Protein AF-A0AAW9K663-F1 (afdb_monomer_lite)

InterPro domains:
  IPR015269 Uncharacterised domain UPF0029, Impact, C-terminal [PF09186] (2-50)
  IPR035647 EF-G domain III/V-like [SSF54980] (2-57)

Sequence (72 aa):
MLGKVQYICNENNWYIEDAEYTDKVVVHILAEVESSKNIENEMIELTNGKISVNKRDEGIYFKEENRLYKII

Foldseek 3Di:
DVVVLVVVCVVVVFDFPDWDDDPDIDTDTDDDPVCLVVSVVVVCVSCVNPDDDDDDDDDDWDDDPSHTHDDD

Structure (mmCIF, N/CA/C/O backbone):
data_AF-A0AAW9K663-F1
#
_entry.id   AF-A0AAW9K663-F1
#
loop_
_atom_site.group_PDB
_atom_site.id
_atom_site.type_symbol
_atom_site.label_atom_id
_atom_site.label_alt_id
_atom_site.label_comp_id
_atom_site.label_asym_id
_atom_site.label_entity_id
_atom_site.label_seq_id
_atom_site.pdbx_PDB_ins_code
_atom_site.Cartn_x
_atom_site.Cartn_y
_atom_site.Cartn_z
_atom_site.occupancy
_atom_site.B_iso_or_equiv
_atom_site.auth_seq_id
_atom_site.auth_comp_id
_atom_site.auth_asym_id
_atom_site.auth_atom_id
_atom_site.pdbx_PDB_model_num
ATOM 1 N N . MET A 1 1 ? -13.102 -0.425 6.214 1.00 81.94 1 MET A N 1
ATOM 2 C CA . MET A 1 1 ? -11.699 -0.032 6.487 1.00 81.94 1 MET A CA 1
ATOM 3 C C . MET A 1 1 ? -10.883 -0.039 5.205 1.00 81.94 1 MET A C 1
ATOM 5 O O . MET A 1 1 ? -10.293 0.983 4.897 1.00 81.94 1 MET A O 1
ATOM 9 N N . LEU A 1 2 ? -10.972 -1.109 4.407 1.00 89.50 2 LEU A N 1
ATOM 10 C CA . LEU A 1 2 ? -10.352 -1.197 3.081 1.00 89.50 2 LEU A CA 1
ATOM 11 C C . LEU A 1 2 ? -10.609 0.016 2.171 1.00 89.50 2 LEU A C 1
ATOM 13 O O . LEU A 1 2 ? -9.662 0.554 1.623 1.00 89.50 2 LEU A O 1
ATOM 17 N N . GLY A 1 3 ? -11.848 0.512 2.077 1.00 92.94 3 GLY A N 1
ATOM 18 C CA . GLY A 1 3 ? -12.135 1.688 1.240 1.00 92.94 3 GLY A CA 1
ATOM 19 C C . GLY A 1 3 ? -11.332 2.943 1.620 1.00 92.94 3 GLY A C 1
ATOM 20 O O . GLY A 1 3 ? -10.972 3.721 0.748 1.00 92.94 3 GLY A O 1
ATOM 21 N N . LYS A 1 4 ? -10.977 3.115 2.903 1.00 93.88 4 LYS A N 1
ATOM 22 C CA . LYS A 1 4 ? -10.093 4.209 3.335 1.00 93.88 4 LYS A CA 1
ATOM 23 C C . LYS A 1 4 ? -8.641 3.972 2.914 1.00 93.88 4 LYS A C 1
ATOM 25 O O . LYS A 1 4 ? -7.969 4.917 2.529 1.00 93.88 4 LYS A O 1
ATOM 30 N N . VAL A 1 5 ? -8.182 2.719 2.976 1.00 94.50 5 VAL A N 1
ATOM 31 C CA . VAL A 1 5 ? -6.848 2.316 2.497 1.00 94.50 5 VAL A CA 1
ATOM 32 C C . VAL A 1 5 ? -6.738 2.572 0.992 1.00 94.50 5 VAL A C 1
ATOM 34 O O . VAL A 1 5 ? -5.795 3.205 0.543 1.00 94.50 5 VAL A O 1
ATOM 37 N N . GLN A 1 6 ? -7.746 2.174 0.213 1.00 94.88 6 GLN A N 1
ATOM 38 C CA . GLN A 1 6 ? -7.789 2.439 -1.229 1.00 94.88 6 GLN A CA 1
ATOM 39 C C . GLN A 1 6 ? -7.799 3.939 -1.537 1.00 94.88 6 GLN A C 1
ATOM 41 O O . GLN A 1 6 ? -7.095 4.384 -2.438 1.00 94.88 6 GLN A O 1
ATOM 46 N N . TYR A 1 7 ? -8.562 4.717 -0.766 1.00 96.69 7 TYR A N 1
ATOM 47 C CA . TYR A 1 7 ? -8.610 6.167 -0.910 1.00 96.69 7 TYR A CA 1
ATOM 48 C C . TYR A 1 7 ? -7.237 6.816 -0.680 1.00 96.69 7 TYR A C 1
ATOM 50 O O . TYR A 1 7 ? -6.771 7.548 -1.549 1.00 96.69 7 TYR A O 1
ATOM 58 N N . ILE A 1 8 ? -6.557 6.501 0.431 1.00 96.19 8 ILE A N 1
ATOM 59 C CA . ILE A 1 8 ? -5.252 7.109 0.735 1.00 96.19 8 ILE A CA 1
ATOM 60 C C . ILE A 1 8 ? -4.163 6.667 -0.248 1.00 96.19 8 ILE A C 1
ATOM 62 O O . ILE A 1 8 ? -3.314 7.472 -0.625 1.00 96.19 8 ILE A O 1
ATOM 66 N N . CYS A 1 9 ? -4.213 5.413 -0.710 1.00 95.69 9 CYS A N 1
ATOM 67 C CA . CYS A 1 9 ? -3.328 4.916 -1.759 1.00 95.69 9 CYS A CA 1
ATOM 68 C C . CYS A 1 9 ? -3.512 5.717 -3.050 1.00 95.69 9 CYS A C 1
ATOM 70 O O . CYS A 1 9 ? -2.532 6.153 -3.643 1.00 95.69 9 CYS A O 1
ATOM 72 N N . ASN A 1 10 ? -4.759 5.972 -3.449 1.00 95.69 10 ASN A N 1
ATOM 73 C CA . ASN A 1 10 ? -5.051 6.763 -4.637 1.00 95.69 10 ASN A CA 1
ATOM 74 C C . ASN A 1 10 ? -4.593 8.226 -4.500 1.00 95.69 10 ASN A C 1
ATOM 76 O O . ASN A 1 10 ? -3.996 8.755 -5.430 1.00 95.69 10 ASN A O 1
ATOM 80 N N . GLU A 1 11 ? -4.819 8.875 -3.351 1.00 96.75 11 GLU A N 1
ATOM 81 C CA . GLU A 1 11 ? -4.358 10.258 -3.123 1.00 96.75 11 GLU A CA 1
ATOM 82 C C . GLU A 1 11 ? -2.833 10.400 -3.173 1.00 96.75 11 GLU A C 1
ATOM 84 O O . GLU A 1 11 ? -2.319 11.394 -3.685 1.00 96.75 11 GLU A O 1
ATOM 89 N N . ASN A 1 12 ? -2.104 9.400 -2.676 1.00 95.88 12 ASN A N 1
ATOM 90 C CA . ASN A 1 12 ? -0.644 9.424 -2.620 1.00 95.88 12 ASN A CA 1
ATOM 91 C C . ASN A 1 12 ? 0.036 8.752 -3.823 1.00 95.88 12 ASN A C 1
ATOM 93 O O . ASN A 1 12 ? 1.260 8.619 -3.839 1.00 95.88 12 ASN A O 1
ATOM 97 N N . ASN A 1 13 ? -0.735 8.331 -4.831 1.00 95.56 13 ASN A N 1
ATOM 98 C CA . ASN A 1 13 ? -0.258 7.548 -5.974 1.00 95.56 13 ASN A CA 1
ATOM 99 C C . ASN A 1 13 ? 0.498 6.265 -5.573 1.00 95.56 13 ASN A C 1
ATOM 101 O O . ASN A 1 13 ? 1.450 5.859 -6.235 1.00 95.56 13 ASN A O 1
ATOM 105 N N . TRP A 1 14 ? 0.090 5.608 -4.488 1.00 96.31 14 TRP A N 1
ATOM 106 C CA . TRP A 1 14 ? 0.619 4.299 -4.110 1.00 96.31 14 TRP A CA 1
ATOM 107 C C . TRP A 1 14 ? -0.173 3.209 -4.808 1.00 96.31 14 TRP A C 1
ATOM 109 O O . TRP A 1 14 ? -1.348 2.982 -4.511 1.00 96.31 14 TRP A O 1
ATOM 119 N N . TYR A 1 15 ? 0.481 2.533 -5.743 1.00 96.19 15 TYR A N 1
ATOM 120 C CA . TYR A 1 15 ? -0.154 1.479 -6.510 1.00 96.19 15 TYR A CA 1
ATOM 121 C C . TYR A 1 15 ? -0.377 0.225 -5.647 1.00 96.19 15 TYR A C 1
ATOM 123 O O . TYR A 1 15 ? 0.545 -0.279 -5.005 1.00 96.19 15 TYR A O 1
ATOM 131 N N . ILE A 1 16 ? -1.612 -0.281 -5.635 1.00 95.75 16 ILE A N 1
ATOM 132 C CA . ILE A 1 16 ? -1.957 -1.562 -5.010 1.00 95.75 16 ILE A CA 1
ATOM 133 C C . ILE A 1 16 ? -1.770 -2.649 -6.064 1.00 95.75 16 ILE A C 1
ATOM 135 O O . ILE A 1 16 ? -2.504 -2.682 -7.050 1.00 95.75 16 ILE A O 1
ATOM 139 N N . GLU A 1 17 ? -0.801 -3.534 -5.851 1.00 95.00 17 GLU A N 1
ATOM 140 C CA . GLU A 1 17 ? -0.521 -4.635 -6.774 1.00 95.00 17 GLU A CA 1
ATOM 141 C C . GLU A 1 17 ? -1.621 -5.688 -6.744 1.00 95.00 17 GLU A C 1
ATOM 143 O O . GLU A 1 17 ? -2.056 -6.160 -7.792 1.00 95.00 17 GLU A O 1
ATOM 148 N N . ASP A 1 18 ? -2.078 -6.033 -5.541 1.00 94.38 18 ASP A N 1
ATOM 149 C CA . ASP A 1 18 ? -3.131 -7.018 -5.337 1.00 94.38 18 ASP A CA 1
ATOM 150 C C . ASP A 1 18 ? -3.798 -6.848 -3.963 1.00 94.38 18 ASP A C 1
ATOM 152 O O . ASP A 1 18 ? -3.239 -6.236 -3.043 1.00 94.38 18 ASP A O 1
ATOM 156 N N . ALA A 1 19 ? -5.004 -7.397 -3.825 1.00 94.56 19 ALA A N 1
ATOM 157 C CA . ALA A 1 19 ? -5.727 -7.473 -2.565 1.00 94.56 19 ALA A CA 1
ATOM 158 C C . ALA A 1 19 ? -6.371 -8.854 -2.382 1.00 94.56 19 ALA A C 1
ATOM 160 O O . ALA A 1 19 ? -7.260 -9.253 -3.134 1.00 94.56 19 ALA A O 1
ATOM 161 N N . GLU A 1 20 ? -5.982 -9.548 -1.316 1.00 95.19 20 GLU A N 1
ATOM 162 C CA . GLU A 1 20 ? -6.523 -10.856 -0.957 1.00 95.19 20 GLU A CA 1
ATOM 163 C C . GLU A 1 20 ? -7.658 -10.706 0.061 1.00 95.19 20 GLU A C 1
ATOM 165 O O . GLU A 1 20 ? -7.492 -10.100 1.125 1.00 95.19 20 GLU A O 1
ATOM 170 N N . TYR A 1 21 ? -8.816 -11.292 -0.242 1.00 92.38 21 TYR A N 1
ATOM 171 C CA . TYR A 1 21 ? -10.011 -11.224 0.600 1.00 92.38 21 TYR A CA 1
ATOM 172 C C . TYR A 1 21 ? -10.220 -12.552 1.327 1.00 92.38 21 TYR A C 1
ATOM 174 O O . TYR A 1 21 ? -10.830 -13.478 0.796 1.00 92.38 21 TYR A O 1
ATOM 182 N N . THR A 1 22 ? -9.709 -12.633 2.555 1.00 90.12 22 THR A N 1
ATOM 183 C CA . THR A 1 22 ? -9.912 -13.773 3.467 1.00 90.12 22 THR A CA 1
ATOM 184 C C . THR A 1 22 ? -10.589 -13.294 4.761 1.00 90.12 22 THR A C 1
ATOM 186 O O . THR A 1 22 ? -11.268 -12.266 4.757 1.00 90.12 22 THR A O 1
ATOM 189 N N . ASP A 1 23 ? -10.377 -13.978 5.889 1.00 90.00 23 ASP A N 1
ATOM 190 C CA . ASP A 1 23 ? -10.779 -13.501 7.222 1.00 90.00 23 ASP A CA 1
ATOM 191 C C . ASP A 1 23 ? -10.163 -12.131 7.568 1.00 90.00 23 ASP A C 1
ATOM 193 O O . ASP A 1 23 ? -10.716 -11.357 8.355 1.00 90.00 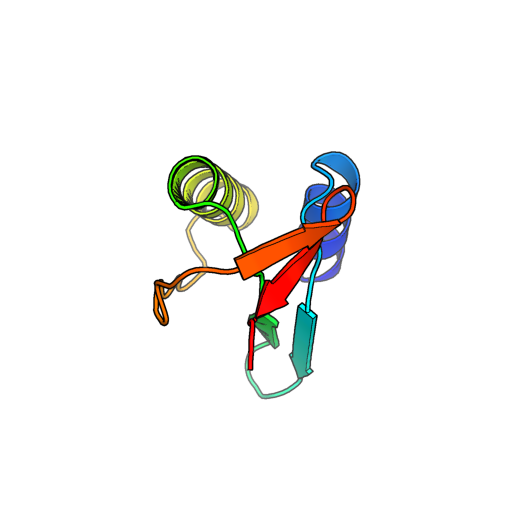23 ASP A O 1
ATOM 197 N N . LYS A 1 24 ? -9.009 -11.815 6.967 1.00 91.06 24 LYS A N 1
ATOM 198 C CA . LYS A 1 24 ? -8.394 -10.485 6.967 1.00 91.06 24 LYS A CA 1
ATOM 199 C C . LYS A 1 24 ? -8.066 -10.094 5.531 1.00 91.06 24 LYS A C 1
ATOM 201 O O . LYS A 1 24 ? -7.637 -10.929 4.739 1.00 91.06 24 LYS A O 1
ATOM 206 N N . VAL A 1 25 ? -8.242 -8.815 5.210 1.00 93.50 25 VAL A N 1
ATOM 207 C CA . VAL A 1 25 ? -7.817 -8.293 3.909 1.00 93.50 25 VAL A CA 1
ATOM 208 C C . VAL A 1 25 ? -6.315 -8.040 3.950 1.00 93.50 25 VAL A C 1
ATOM 210 O O . VAL A 1 25 ? -5.844 -7.322 4.835 1.00 93.50 25 VAL A O 1
ATOM 213 N N . VAL A 1 26 ? -5.585 -8.619 3.001 1.00 95.12 26 VAL A N 1
ATOM 214 C CA . VAL A 1 26 ? -4.153 -8.372 2.795 1.00 95.12 26 VAL A CA 1
ATOM 215 C C . VAL A 1 26 ? -4.006 -7.531 1.538 1.00 95.12 26 VAL A C 1
ATOM 217 O O . VAL A 1 26 ? -4.615 -7.840 0.521 1.00 95.12 26 VAL A O 1
ATOM 220 N N . VAL A 1 27 ? -3.240 -6.446 1.622 1.00 95.31 27 VAL A N 1
ATOM 221 C CA . VAL A 1 27 ? -2.989 -5.535 0.502 1.00 95.31 27 VAL A CA 1
ATOM 222 C C . VAL A 1 27 ? -1.499 -5.558 0.210 1.00 95.31 27 VAL A C 1
ATOM 224 O O . VAL A 1 27 ? -0.694 -5.352 1.119 1.00 95.31 27 VAL A O 1
ATOM 227 N N . HIS A 1 28 ? -1.150 -5.793 -1.050 1.00 95.62 28 HIS A N 1
ATOM 228 C CA . HIS A 1 28 ? 0.231 -5.826 -1.517 1.00 95.62 28 HIS A CA 1
ATOM 229 C C . HIS A 1 28 ? 0.562 -4.526 -2.236 1.00 95.62 28 HIS A C 1
ATOM 231 O O . HIS A 1 28 ? -0.144 -4.115 -3.155 1.00 95.62 28 HIS A O 1
ATOM 237 N N . ILE A 1 29 ? 1.633 -3.867 -1.800 1.00 95.81 29 ILE A N 1
ATOM 238 C CA . ILE A 1 29 ? 2.120 -2.609 -2.367 1.00 95.81 29 ILE A CA 1
ATOM 239 C C . ILE A 1 29 ? 3.620 -2.758 -2.573 1.00 95.81 29 ILE A C 1
ATOM 241 O O . ILE A 1 29 ? 4.343 -3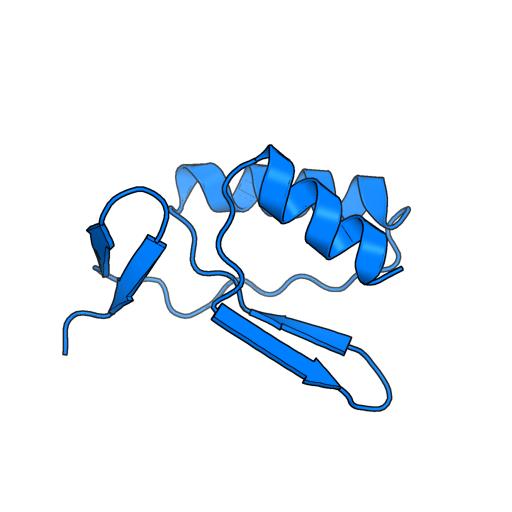.124 -1.644 1.00 95.81 29 ILE A O 1
ATOM 245 N N . LEU A 1 30 ? 4.085 -2.443 -3.778 1.00 96.00 30 LEU A N 1
ATOM 246 C CA . LEU A 1 30 ? 5.502 -2.230 -4.035 1.00 96.00 30 LEU A CA 1
ATOM 247 C C . LEU A 1 30 ? 5.823 -0.756 -3.806 1.00 96.00 30 LEU A C 1
ATOM 249 O O . LEU A 1 30 ? 5.103 0.128 -4.266 1.00 96.00 30 LEU A O 1
ATOM 253 N N . ALA A 1 31 ? 6.913 -0.489 -3.096 1.00 95.56 31 ALA A N 1
ATOM 254 C CA . ALA A 1 31 ? 7.343 0.866 -2.793 1.00 95.56 31 ALA A CA 1
ATOM 255 C C . ALA A 1 31 ? 8.865 0.982 -2.815 1.00 95.56 31 ALA A C 1
ATOM 257 O O . ALA A 1 31 ? 9.582 0.035 -2.491 1.00 95.56 31 ALA A O 1
ATOM 258 N N . GLU A 1 32 ? 9.353 2.177 -3.141 1.00 94.44 32 GLU A N 1
ATOM 259 C CA . GLU A 1 32 ? 10.751 2.533 -2.919 1.00 94.44 32 GLU A CA 1
ATOM 260 C C . GLU A 1 32 ? 11.064 2.467 -1.417 1.00 94.44 32 GLU A C 1
ATOM 262 O O . GLU A 1 32 ? 10.214 2.787 -0.579 1.00 94.44 32 GLU A O 1
ATOM 267 N N . VAL A 1 33 ? 12.290 2.069 -1.060 1.00 92.06 33 VAL A N 1
ATOM 268 C CA . VAL A 1 33 ? 12.707 1.899 0.346 1.00 92.06 33 VAL A CA 1
ATOM 269 C C . VAL A 1 33 ? 12.458 3.178 1.151 1.00 92.06 33 VAL A C 1
ATOM 271 O O . VAL A 1 33 ? 11.934 3.114 2.265 1.00 92.06 33 VAL A O 1
ATOM 274 N N . GLU A 1 34 ? 12.744 4.335 0.554 1.00 90.94 34 GLU A N 1
ATOM 275 C CA . GLU A 1 34 ? 12.527 5.657 1.150 1.00 90.94 34 GLU A CA 1
ATOM 276 C C . GLU A 1 34 ? 11.039 5.939 1.422 1.00 90.94 34 GLU A C 1
ATOM 278 O O . GLU A 1 34 ? 10.679 6.420 2.498 1.00 90.94 34 GLU A O 1
ATOM 283 N N . SER A 1 35 ? 10.152 5.567 0.494 1.00 92.56 35 SER A N 1
ATOM 284 C CA . SER A 1 35 ? 8.700 5.744 0.627 1.00 92.56 35 SER A CA 1
ATOM 285 C C . SER A 1 35 ? 8.050 4.707 1.546 1.00 92.56 35 SER A C 1
ATOM 287 O O . SER A 1 35 ? 7.026 4.991 2.167 1.00 92.56 35 SER A O 1
ATOM 289 N N . SER A 1 36 ? 8.649 3.521 1.691 1.00 94.50 36 SER A N 1
ATOM 290 C CA . SER A 1 36 ? 8.085 2.398 2.457 1.00 94.50 36 SER A CA 1
ATOM 291 C C . SER A 1 36 ? 7.798 2.739 3.923 1.00 94.50 36 SER A C 1
ATOM 293 O O . SER A 1 36 ? 6.879 2.192 4.534 1.00 94.50 36 SER A O 1
ATOM 295 N N . LYS A 1 37 ? 8.594 3.630 4.526 1.00 94.50 37 LYS A N 1
ATOM 296 C CA . LYS A 1 37 ? 8.401 4.080 5.910 1.00 94.50 37 LYS A CA 1
ATOM 297 C C . LYS A 1 37 ? 7.241 5.065 6.031 1.00 94.50 37 LYS A C 1
ATOM 299 O O . LYS A 1 37 ? 6.501 4.997 7.005 1.00 94.50 37 LYS A O 1
ATOM 304 N N . ASN A 1 38 ? 7.067 5.933 5.038 1.00 96.06 38 ASN A N 1
ATOM 305 C CA . ASN A 1 38 ? 5.939 6.856 5.002 1.00 96.06 38 ASN A CA 1
ATOM 306 C C . ASN A 1 38 ? 4.612 6.097 4.877 1.00 96.06 38 ASN A C 1
ATOM 308 O O . ASN A 1 38 ? 3.705 6.311 5.672 1.00 96.06 38 ASN A O 1
ATOM 312 N N . ILE A 1 39 ? 4.552 5.138 3.947 1.00 96.31 39 ILE A N 1
ATOM 313 C CA . ILE A 1 39 ? 3.375 4.280 3.746 1.00 96.31 39 ILE A CA 1
ATOM 314 C C . ILE A 1 39 ? 3.025 3.537 5.038 1.00 96.31 39 ILE A C 1
ATOM 316 O O . ILE A 1 39 ? 1.869 3.513 5.444 1.00 96.31 39 ILE A O 1
ATOM 320 N N . GLU A 1 40 ? 4.017 2.944 5.708 1.00 96.31 40 GLU A N 1
ATOM 321 C CA . GLU A 1 40 ? 3.799 2.238 6.973 1.00 96.31 40 GLU A CA 1
ATOM 322 C C . GLU A 1 40 ? 3.174 3.143 8.045 1.00 96.31 40 GLU A C 1
ATOM 324 O O . GLU A 1 40 ? 2.175 2.758 8.653 1.00 96.31 40 GLU A O 1
ATOM 329 N N . ASN A 1 41 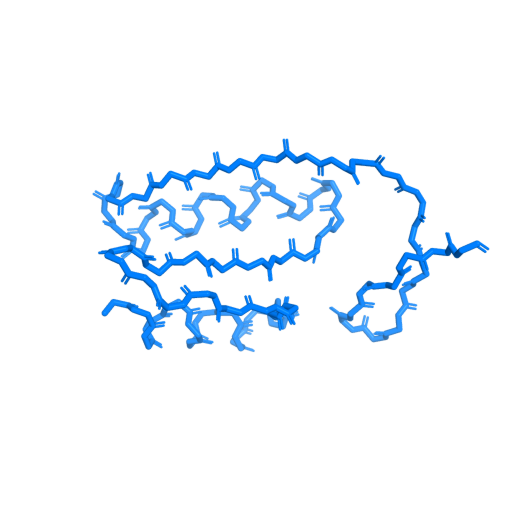? 3.724 4.343 8.249 1.00 96.44 41 ASN A N 1
ATOM 330 C CA . ASN A 1 41 ? 3.220 5.282 9.250 1.00 96.44 41 ASN A CA 1
ATOM 331 C C . ASN A 1 41 ? 1.782 5.722 8.947 1.00 96.44 41 ASN A C 1
ATOM 333 O O . ASN A 1 41 ? 0.920 5.631 9.818 1.00 96.44 41 ASN A O 1
ATOM 337 N N . GLU A 1 42 ? 1.507 6.114 7.703 1.00 96.75 42 GLU A N 1
ATOM 338 C CA . GLU A 1 42 ? 0.175 6.532 7.246 1.00 96.75 42 GLU A CA 1
ATOM 339 C C . GLU A 1 42 ? -0.859 5.413 7.416 1.00 96.75 42 GLU A C 1
ATOM 341 O O . GLU A 1 42 ? -1.976 5.635 7.885 1.00 96.75 42 GLU A O 1
ATOM 346 N N . MET A 1 43 ? -0.479 4.164 7.134 1.00 95.88 43 MET A N 1
ATOM 347 C CA . MET A 1 43 ? -1.362 3.017 7.352 1.00 95.88 43 MET A CA 1
ATOM 348 C C . MET A 1 43 ? -1.603 2.743 8.841 1.00 95.88 43 MET A C 1
ATOM 350 O O . MET A 1 43 ? -2.724 2.405 9.236 1.00 95.88 43 MET A O 1
ATOM 354 N N . ILE A 1 44 ? -0.590 2.893 9.694 1.00 95.94 44 ILE A N 1
ATOM 355 C CA . ILE A 1 44 ? -0.749 2.759 11.148 1.00 95.94 44 ILE A CA 1
ATOM 356 C C . ILE A 1 44 ? -1.703 3.836 11.676 1.00 95.94 44 ILE A C 1
ATOM 358 O O . ILE A 1 44 ? -2.636 3.504 12.412 1.00 95.94 44 ILE A O 1
ATOM 362 N N . GLU A 1 45 ? -1.528 5.092 11.271 1.00 95.94 45 GLU A N 1
ATOM 363 C CA . GLU A 1 45 ? -2.390 6.205 11.677 1.00 95.94 45 GLU A CA 1
ATOM 364 C C . GLU A 1 45 ? -3.827 6.011 11.185 1.00 95.94 45 GLU A C 1
ATOM 366 O O . GLU A 1 45 ? -4.767 6.004 11.986 1.00 95.94 45 GLU A O 1
ATOM 371 N N . LEU A 1 46 ? -4.010 5.725 9.893 1.00 95.00 46 LEU A N 1
ATOM 372 C CA . LEU A 1 46 ? -5.322 5.493 9.287 1.00 95.00 46 LEU A CA 1
ATOM 373 C C . LEU A 1 46 ? -6.092 4.356 9.970 1.00 95.00 46 LEU A C 1
ATOM 375 O O . LEU A 1 46 ? -7.327 4.386 10.072 1.00 95.00 46 LEU A O 1
ATOM 379 N N . THR A 1 47 ? -5.369 3.328 10.418 1.00 92.62 47 THR A N 1
ATOM 380 C CA . THR A 1 47 ? -5.964 2.163 11.071 1.00 92.62 47 THR A CA 1
ATOM 381 C C . THR A 1 47 ? -6.060 2.271 12.588 1.00 92.62 47 THR A C 1
ATOM 383 O O . THR A 1 47 ? -6.590 1.353 13.221 1.00 92.62 47 THR A O 1
ATOM 386 N N . ASN A 1 48 ? -5.613 3.380 13.185 1.00 93.75 48 ASN A N 1
ATOM 387 C CA . ASN A 1 48 ? -5.448 3.521 14.633 1.00 93.75 48 ASN A CA 1
ATOM 388 C C . ASN A 1 48 ? -4.665 2.334 15.232 1.00 93.75 48 ASN A C 1
ATOM 390 O O . ASN A 1 48 ? -5.089 1.727 16.219 1.00 93.75 48 ASN A O 1
ATOM 394 N N . GLY A 1 49 ? -3.580 1.930 14.567 1.00 93.56 49 GLY A N 1
ATOM 395 C CA . GLY A 1 49 ? -2.723 0.807 14.953 1.00 93.56 49 GLY A CA 1
ATOM 396 C C . GLY A 1 49 ? -3.321 -0.586 14.730 1.00 93.56 49 GLY A C 1
ATOM 397 O O . GLY A 1 49 ? -2.690 -1.579 15.081 1.00 93.56 49 GLY A O 1
ATOM 398 N N . LYS A 1 50 ? -4.519 -0.706 14.143 1.00 92.94 50 LYS A N 1
ATOM 399 C CA . LYS A 1 50 ? -5.175 -1.998 13.864 1.00 92.94 50 LYS A CA 1
ATOM 400 C C . LYS A 1 50 ? -4.743 -2.581 12.514 1.00 92.94 50 LYS A C 1
ATOM 402 O O . LYS A 1 50 ? -5.585 -2.968 11.705 1.00 92.94 50 LYS A O 1
ATOM 407 N N . ILE A 1 51 ? -3.437 -2.645 12.278 1.00 94.31 51 ILE A N 1
ATOM 408 C CA . ILE A 1 51 ? -2.831 -3.220 11.074 1.00 94.31 51 ILE A CA 1
ATOM 409 C C . ILE A 1 51 ? -1.572 -4.009 11.442 1.00 94.31 51 ILE A C 1
ATOM 411 O O . ILE A 1 51 ? -0.964 -3.796 12.488 1.00 94.31 51 ILE A O 1
ATOM 415 N N . SER A 1 52 ? -1.179 -4.939 10.579 1.00 94.94 52 SER A N 1
ATOM 416 C CA . SER A 1 52 ? 0.136 -5.574 10.622 1.00 94.94 52 SER A CA 1
ATOM 417 C C . SER A 1 52 ? 0.840 -5.311 9.299 1.00 94.94 52 SER A C 1
ATOM 419 O O . SER A 1 52 ? 0.315 -5.672 8.250 1.00 94.94 52 SER A O 1
ATOM 421 N N . VAL A 1 53 ? 2.014 -4.685 9.352 1.00 95.00 53 VAL A N 1
ATOM 422 C CA . VAL A 1 53 ? 2.819 -4.353 8.171 1.00 95.00 53 VAL A CA 1
ATOM 423 C C . VAL A 1 53 ? 4.018 -5.296 8.118 1.00 95.00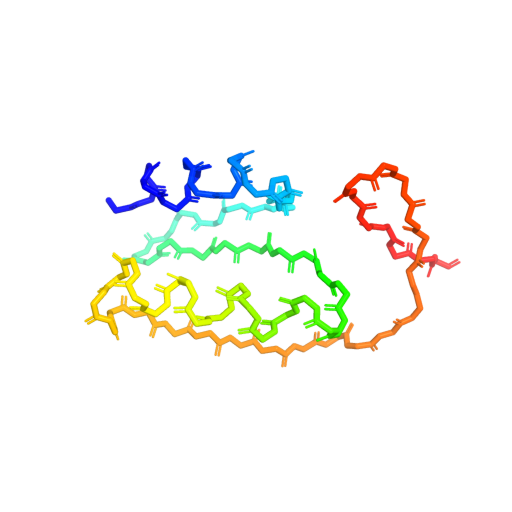 53 VAL A C 1
ATOM 425 O O . VAL A 1 53 ? 4.673 -5.535 9.129 1.00 95.00 53 VAL A O 1
ATOM 428 N N . ASN A 1 54 ? 4.287 -5.871 6.947 1.00 95.06 54 ASN A N 1
ATOM 429 C CA . ASN A 1 54 ? 5.463 -6.701 6.696 1.00 95.06 54 ASN A CA 1
ATOM 430 C C . ASN A 1 54 ? 6.213 -6.134 5.490 1.00 95.06 54 ASN A C 1
ATOM 432 O O . ASN A 1 54 ? 5.624 -5.988 4.424 1.00 95.06 54 ASN A O 1
ATOM 436 N N . LYS A 1 55 ? 7.509 -5.857 5.652 1.00 93.94 55 LYS A N 1
ATOM 437 C CA . LYS A 1 55 ? 8.409 -5.441 4.568 1.00 93.94 55 LYS A CA 1
ATOM 438 C C . LYS A 1 55 ? 9.293 -6.618 4.192 1.00 93.94 55 LYS A C 1
ATOM 440 O O . LYS A 1 55 ? 9.922 -7.211 5.069 1.00 93.94 55 LYS A O 1
ATOM 445 N N . ARG A 1 56 ? 9.269 -7.005 2.920 1.00 90.50 56 ARG A N 1
ATOM 446 C CA . ARG A 1 56 ? 9.984 -8.164 2.372 1.00 90.50 56 ARG A CA 1
ATOM 447 C C . ARG A 1 56 ? 10.383 -7.874 0.929 1.00 90.50 56 ARG A C 1
ATOM 449 O O . ARG A 1 56 ? 9.954 -6.872 0.367 1.00 90.50 56 ARG A O 1
ATOM 456 N N . ASP A 1 57 ? 11.189 -8.765 0.360 1.00 86.88 57 ASP A N 1
ATOM 457 C CA . ASP A 1 57 ? 11.494 -8.796 -1.074 1.00 86.88 57 ASP A CA 1
ATOM 458 C C . ASP A 1 57 ? 12.121 -7.501 -1.621 1.00 86.88 57 ASP A C 1
ATOM 460 O O . ASP A 1 57 ? 11.829 -7.063 -2.740 1.00 86.88 57 ASP A O 1
ATOM 464 N N . GLU A 1 58 ? 13.029 -6.908 -0.836 1.00 91.19 58 GLU A N 1
ATOM 465 C CA . GLU A 1 58 ? 13.905 -5.838 -1.315 1.00 91.19 58 GLU A CA 1
ATOM 466 C C . GLU A 1 58 ? 14.711 -6.312 -2.532 1.00 91.19 58 GLU A C 1
ATOM 468 O O . GLU A 1 58 ? 15.225 -7.433 -2.580 1.00 91.19 58 GLU A O 1
ATOM 473 N N . GLY A 1 59 ? 14.817 -5.448 -3.537 1.00 92.06 59 GLY A N 1
ATOM 474 C CA . GLY A 1 59 ? 15.446 -5.778 -4.806 1.00 92.06 59 GLY A CA 1
ATOM 475 C C . GLY A 1 59 ? 15.456 -4.594 -5.763 1.00 92.06 59 GLY A C 1
ATOM 476 O O . GLY A 1 59 ? 15.083 -3.480 -5.399 1.00 92.06 59 GLY A O 1
ATOM 477 N N . ILE A 1 60 ? 15.885 -4.847 -6.999 1.00 92.62 60 ILE A N 1
ATOM 478 C CA . ILE A 1 60 ? 15.891 -3.845 -8.068 1.00 92.62 60 ILE A CA 1
ATOM 479 C C . ILE A 1 60 ? 14.620 -4.013 -8.902 1.00 92.62 60 ILE A C 1
ATOM 481 O O . ILE A 1 60 ? 14.320 -5.101 -9.395 1.00 92.62 60 ILE A O 1
ATOM 485 N N . TYR A 1 61 ? 13.892 -2.913 -9.062 1.00 94.12 61 TYR A N 1
ATOM 486 C CA . TYR A 1 61 ? 12.634 -2.839 -9.794 1.00 94.12 61 TYR A CA 1
ATOM 487 C C . TYR A 1 61 ? 12.744 -1.776 -10.889 1.00 94.12 61 TYR A C 1
ATOM 489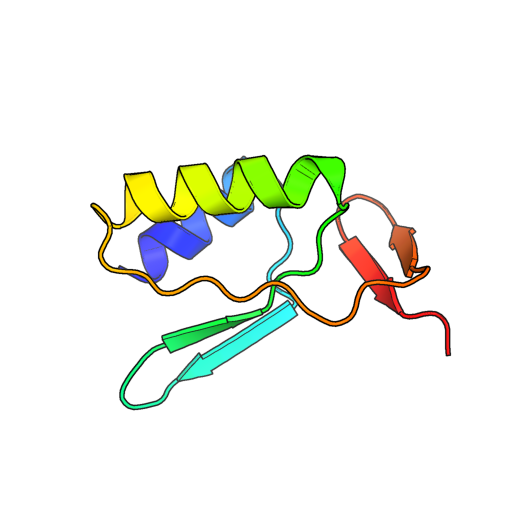 O O . TYR A 1 61 ? 13.452 -0.780 -10.736 1.00 94.12 61 TYR A O 1
ATOM 497 N N . PHE A 1 62 ? 12.031 -1.979 -11.991 1.00 94.81 62 PHE A N 1
ATOM 498 C CA . PHE A 1 62 ? 11.798 -0.951 -12.997 1.00 94.81 62 PHE A CA 1
ATOM 499 C C . PHE A 1 62 ? 10.622 -0.072 -12.560 1.00 94.81 62 PHE A C 1
ATOM 501 O O . PHE A 1 62 ? 9.597 -0.596 -12.130 1.00 94.81 62 PHE A O 1
ATOM 508 N N . LYS A 1 63 ? 10.758 1.252 -12.667 1.00 94.38 63 LYS A N 1
ATOM 509 C CA . LYS A 1 63 ? 9.710 2.212 -12.299 1.00 94.38 63 LYS A CA 1
ATOM 510 C C . LYS A 1 63 ? 9.113 2.842 -13.553 1.00 94.38 63 LYS A C 1
ATOM 512 O O . LYS A 1 63 ? 9.841 3.460 -14.327 1.00 94.38 63 LYS A O 1
ATOM 517 N N . GLU A 1 64 ? 7.800 2.721 -13.712 1.00 94.38 64 GLU A N 1
ATOM 518 C CA . GLU A 1 64 ? 7.021 3.414 -14.742 1.00 94.38 64 GLU A CA 1
ATOM 519 C C . GLU A 1 64 ? 5.939 4.238 -14.045 1.00 94.38 64 GLU A C 1
ATOM 521 O O . GLU A 1 64 ? 5.108 3.697 -13.313 1.00 94.38 64 GLU A O 1
ATOM 526 N N . GLU A 1 65 ? 5.990 5.558 -14.225 1.00 91.00 65 GLU A N 1
ATOM 527 C CA . GLU A 1 65 ? 5.166 6.509 -13.473 1.00 91.00 65 GLU A CA 1
ATOM 528 C C . GLU A 1 65 ? 5.255 6.260 -11.951 1.00 91.00 65 GLU A C 1
ATOM 530 O O . GLU A 1 65 ? 6.307 6.477 -11.343 1.00 91.00 65 GLU A O 1
ATOM 535 N N . ASN A 1 66 ? 4.167 5.786 -11.339 1.00 90.06 66 ASN A N 1
ATOM 536 C CA . ASN A 1 66 ? 4.055 5.520 -9.904 1.00 90.06 66 ASN A CA 1
ATOM 537 C C . ASN A 1 66 ? 4.024 4.020 -9.562 1.00 90.06 66 ASN A C 1
ATOM 539 O O . ASN A 1 66 ? 3.773 3.659 -8.412 1.00 90.06 66 ASN A O 1
ATOM 543 N N . ARG A 1 67 ? 4.265 3.137 -10.540 1.00 94.94 67 ARG A N 1
ATOM 544 C CA . ARG A 1 67 ? 4.237 1.683 -10.355 1.00 94.94 67 ARG A CA 1
ATOM 545 C C . ARG A 1 67 ? 5.627 1.070 -10.511 1.00 94.94 67 ARG A C 1
ATOM 547 O O . ARG A 1 67 ? 6.435 1.513 -11.329 1.00 94.94 67 ARG A O 1
ATOM 554 N N . LEU A 1 68 ? 5.899 0.038 -9.714 1.00 95.12 68 LEU A N 1
ATOM 555 C CA . LEU A 1 68 ? 7.150 -0.715 -9.731 1.00 95.12 68 LEU A CA 1
ATOM 556 C C . LEU A 1 68 ? 6.925 -2.105 -10.330 1.00 95.12 68 LEU A C 1
ATOM 558 O O . LEU A 1 68 ? 5.971 -2.793 -9.989 1.00 95.12 68 LEU A O 1
ATOM 562 N N . TYR A 1 69 ? 7.846 -2.539 -11.184 1.00 93.94 69 TYR A N 1
ATOM 563 C CA . TYR A 1 69 ? 7.823 -3.838 -11.844 1.00 93.94 69 TYR A CA 1
ATOM 564 C C . TYR A 1 69 ? 9.098 -4.598 -11.515 1.00 93.94 69 TYR A C 1
ATOM 566 O O . TYR A 1 69 ? 10.207 -4.086 -11.678 1.00 93.94 69 TYR A O 1
ATOM 574 N N . LYS A 1 70 ? 8.955 -5.836 -11.046 1.00 89.88 70 LYS A N 1
ATOM 575 C CA . LYS A 1 70 ? 10.110 -6.688 -10.768 1.00 89.88 70 LYS A CA 1
ATOM 576 C C . LYS A 1 70 ? 10.787 -7.053 -12.087 1.00 89.88 70 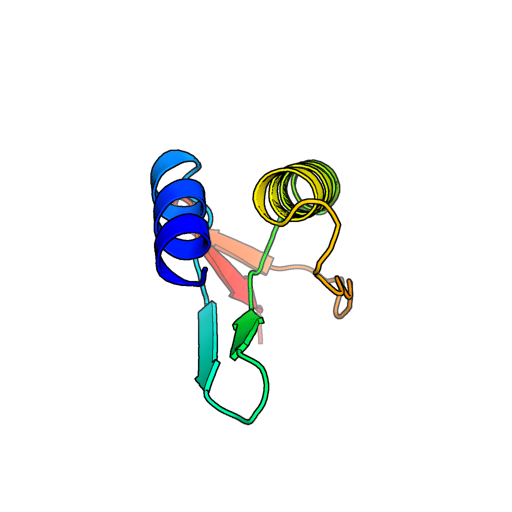LYS A C 1
ATOM 578 O O . LYS A 1 70 ? 10.126 -7.552 -12.995 1.00 89.88 70 LYS A O 1
ATOM 583 N N . ILE A 1 71 ? 12.090 -6.802 -12.186 1.00 83.62 71 ILE A N 1
ATOM 584 C CA . ILE A 1 71 ? 12.881 -7.217 -13.347 1.00 83.62 71 ILE A CA 1
ATOM 585 C C . ILE A 1 71 ? 13.093 -8.733 -13.221 1.00 83.62 71 ILE A C 1
ATOM 587 O O . ILE A 1 71 ? 13.585 -9.193 -12.188 1.00 83.62 71 ILE A O 1
ATOM 591 N N . ILE A 1 72 ? 12.634 -9.494 -14.219 1.00 73.12 72 ILE A N 1
ATOM 592 C CA . ILE A 1 72 ? 12.765 -10.961 -14.299 1.00 73.12 72 ILE A CA 1
ATOM 593 C C . ILE A 1 72 ? 14.130 -11.321 -14.879 1.00 73.12 72 ILE A C 1
ATOM 595 O O . ILE A 1 72 ? 14.520 -10.673 -15.877 1.00 73.12 72 ILE A O 1
#

Organism: Clostridium perfringens (NCBI:txid1502)

pLDDT: mean 93.48, std 3.69, range [73.12, 96.75]

Secondary structure (DSSP, 8-state):
-HHHHHHHHHHTT--EEEEEESSSEEEEE---HHHHHHHHHHHHHHTTT-----------EEEETTEEEE--

Radius of gyration: 12.3 Å; chains: 1; bounding box: 28×24×30 Å